Protein AF-A0A950T8L7-F1 (afdb_monomer_lite)

Foldseek 3Di:
DDWFDAPAFTKDWDWDADPVRPDIDIDIDGPDCQALVVVCCVQVVHDDAQEEEDEDQDVLVVVVVCVVVPFAWFDADDPVQLVCVCVQAPPLPDDSVSCNVRRKDKHAHHDDPNDDGWMKIKTKTCDDDGSHTYMYIYTDNDSDDRSVVVNSVRNSVVVVCVVVVSDPD

Structure (mmCIF, N/CA/C/O backbone):
data_AF-A0A950T8L7-F1
#
_entry.id   AF-A0A950T8L7-F1
#
loop_
_atom_site.group_PDB
_atom_site.id
_atom_site.type_symbol
_atom_site.label_atom_id
_atom_site.label_alt_id
_atom_site.label_comp_id
_atom_site.label_asym_id
_atom_site.label_entity_id
_atom_site.label_seq_id
_atom_site.pdbx_PDB_ins_code
_atom_site.Cartn_x
_atom_site.Cartn_y
_atom_site.Cartn_z
_atom_site.occupancy
_atom_site.B_iso_or_equiv
_atom_site.auth_seq_id
_atom_site.auth_comp_id
_atom_site.auth_asym_id
_atom_site.auth_atom_id
_atom_site.pdbx_PDB_model_num
ATOM 1 N N . PHE A 1 1 ? 15.028 0.670 10.327 1.00 54.56 1 PHE A N 1
ATOM 2 C CA . PHE A 1 1 ? 14.164 1.492 11.189 1.00 54.56 1 PHE A CA 1
ATOM 3 C C . PHE A 1 1 ? 13.627 2.594 10.322 1.00 54.56 1 PHE A C 1
ATOM 5 O O . PHE A 1 1 ? 14.421 3.194 9.608 1.00 54.56 1 PHE A O 1
ATOM 12 N N . PHE A 1 2 ? 12.324 2.813 10.369 1.00 61.72 2 PHE A N 1
ATOM 13 C CA . PHE A 1 2 ? 11.652 3.858 9.618 1.00 61.72 2 PHE A CA 1
ATOM 14 C C . PHE A 1 2 ? 10.834 4.669 10.615 1.00 61.72 2 PHE A C 1
ATOM 16 O O . PHE A 1 2 ? 10.053 4.102 11.375 1.00 61.72 2 PHE A O 1
ATOM 23 N N . ASN A 1 3 ? 11.049 5.979 10.633 1.00 60.09 3 ASN A N 1
ATOM 24 C CA . ASN A 1 3 ? 10.168 6.907 11.327 1.00 60.09 3 ASN A CA 1
ATOM 25 C C . ASN A 1 3 ? 9.269 7.510 10.264 1.00 60.09 3 ASN A C 1
ATOM 27 O O . ASN A 1 3 ? 9.770 8.072 9.289 1.00 60.09 3 ASN A O 1
ATOM 31 N N . ILE A 1 4 ? 7.966 7.326 10.422 1.00 64.75 4 ILE A N 1
ATOM 32 C CA . ILE A 1 4 ? 6.994 7.738 9.421 1.00 64.75 4 ILE A CA 1
ATOM 33 C C . ILE A 1 4 ? 6.089 8.760 10.081 1.00 64.75 4 ILE A C 1
ATOM 35 O O . ILE A 1 4 ? 5.339 8.447 11.001 1.00 64.75 4 ILE A O 1
ATOM 39 N N . GLU A 1 5 ? 6.203 9.992 9.605 1.00 62.09 5 GLU A N 1
ATOM 40 C CA . GLU A 1 5 ? 5.391 11.123 10.034 1.00 62.09 5 GLU A CA 1
ATOM 41 C C . GLU A 1 5 ? 4.397 11.451 8.916 1.00 62.09 5 GLU A C 1
ATOM 43 O O . GLU A 1 5 ? 4.789 11.711 7.768 1.00 62.09 5 GLU A O 1
ATOM 48 N N . GLY A 1 6 ? 3.107 11.388 9.247 1.00 61.44 6 GLY A N 1
ATOM 49 C CA . GLY A 1 6 ? 2.031 11.949 8.440 1.00 61.44 6 GLY A CA 1
ATOM 50 C C . GLY A 1 6 ? 1.885 13.447 8.671 1.00 61.44 6 GLY A C 1
ATOM 51 O O . GLY A 1 6 ? 2.816 14.115 9.124 1.00 61.44 6 GLY A O 1
ATOM 52 N N . LYS A 1 7 ? 0.718 14.007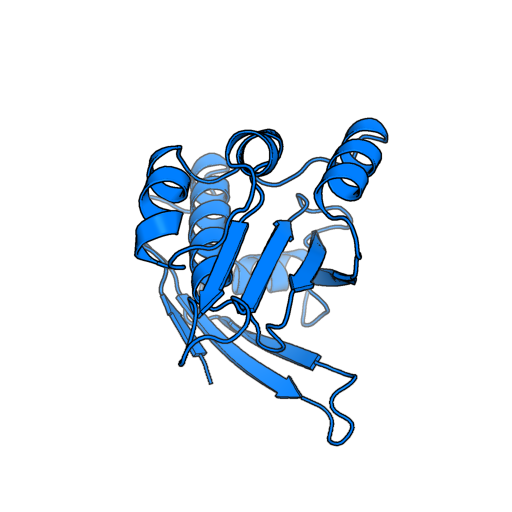 8.338 1.00 63.09 7 LYS A N 1
ATOM 53 C CA . LYS A 1 7 ? 0.488 15.446 8.533 1.00 63.09 7 LYS A CA 1
ATOM 54 C C . LYS A 1 7 ? 0.095 15.771 9.970 1.00 63.09 7 LYS A C 1
ATOM 56 O O . LYS A 1 7 ? 0.393 16.873 10.422 1.00 63.09 7 LYS A O 1
ATOM 61 N N . LEU A 1 8 ? -0.580 14.849 10.657 1.00 61.09 8 LEU A N 1
ATOM 62 C CA . LEU A 1 8 ? -1.137 15.067 11.995 1.00 61.09 8 LEU A CA 1
ATOM 63 C C . LEU A 1 8 ? -0.685 14.012 13.012 1.00 61.09 8 LEU A C 1
ATOM 65 O O . LEU A 1 8 ? -0.661 14.304 14.206 1.00 61.09 8 LEU A O 1
ATOM 69 N N . THR A 1 9 ? -0.334 12.811 12.551 1.00 77.88 9 THR A N 1
ATOM 70 C CA . THR A 1 9 ? 0.067 11.675 13.395 1.00 77.88 9 THR A CA 1
ATOM 71 C C . THR A 1 9 ? 1.328 10.987 12.869 1.00 77.88 9 THR A C 1
ATOM 73 O O . THR A 1 9 ? 1.764 11.234 11.740 1.00 77.88 9 THR A O 1
ATOM 76 N N . GLY A 1 10 ? 1.931 10.111 13.675 1.00 79.31 10 GLY A N 1
ATOM 77 C CA . GLY A 1 10 ? 3.115 9.346 13.278 1.00 79.31 10 GLY A CA 1
ATOM 78 C C . GLY A 1 10 ? 3.138 7.906 13.788 1.00 79.31 10 GLY A C 1
ATOM 79 O O . GLY A 1 10 ? 2.368 7.508 14.664 1.00 79.31 10 GLY A O 1
ATOM 80 N N . LEU A 1 11 ? 4.054 7.112 13.233 1.00 81.56 11 LEU A N 1
ATOM 81 C CA . LEU A 1 11 ? 4.393 5.786 13.745 1.00 81.56 11 LEU A CA 1
ATOM 82 C C . LEU A 1 11 ? 5.891 5.502 13.630 1.00 81.56 11 LEU A C 1
ATOM 84 O O . LEU A 1 11 ? 6.582 6.009 12.737 1.00 81.56 11 LEU A O 1
ATOM 88 N N . HIS A 1 12 ? 6.381 4.632 14.507 1.00 83.19 12 HIS A N 1
ATOM 89 C CA . HIS A 1 12 ? 7.698 4.027 14.355 1.00 83.19 12 HIS A CA 1
ATOM 90 C C . HIS A 1 12 ? 7.539 2.628 13.772 1.00 83.19 12 HIS A C 1
ATOM 92 O O . HIS A 1 12 ? 6.700 1.845 14.214 1.00 83.19 12 HIS A O 1
ATOM 98 N N . SER A 1 13 ? 8.353 2.305 12.768 1.00 84.88 13 SER A N 1
ATOM 99 C CA . SER A 1 13 ? 8.331 1.005 12.108 1.00 84.88 13 SER A CA 1
ATOM 100 C C . SER A 1 13 ? 9.704 0.343 12.104 1.00 84.88 13 SER A C 1
ATOM 102 O O . SER A 1 13 ? 10.741 0.935 11.771 1.00 84.88 13 SER A O 1
ATOM 104 N N . ARG A 1 14 ? 9.723 -0.947 12.433 1.00 86.44 14 ARG A N 1
ATOM 105 C CA . ARG A 1 14 ? 10.890 -1.813 12.303 1.00 86.44 14 ARG A CA 1
ATOM 106 C C . ARG A 1 14 ? 10.562 -2.964 11.365 1.00 86.44 14 ARG A C 1
ATOM 108 O O . ARG A 1 14 ? 9.879 -3.908 11.745 1.00 86.44 14 ARG A O 1
ATOM 115 N N . ALA A 1 15 ? 11.113 -2.919 10.157 1.00 85.56 15 ALA A N 1
ATOM 116 C CA . ALA A 1 15 ? 11.035 -4.040 9.234 1.00 85.56 15 ALA A CA 1
ATOM 117 C C . ALA A 1 15 ? 12.060 -5.121 9.589 1.00 85.56 15 ALA A C 1
ATOM 119 O O . ALA A 1 15 ? 13.271 -4.898 9.530 1.00 85.56 15 ALA A O 1
ATOM 120 N N . LEU A 1 16 ? 11.561 -6.296 9.960 1.00 89.06 16 LEU A N 1
ATOM 121 C CA . LEU A 1 16 ? 12.364 -7.485 10.204 1.00 89.06 16 LEU A CA 1
ATOM 122 C C . LEU A 1 16 ? 12.366 -8.361 8.956 1.00 89.06 16 LEU A C 1
ATOM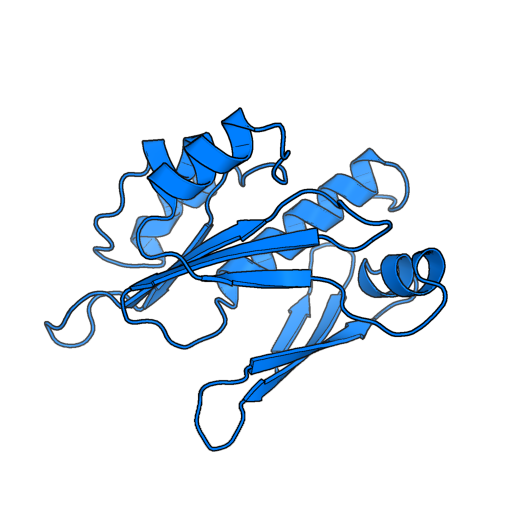 124 O O . LEU A 1 16 ? 11.311 -8.644 8.396 1.00 89.06 16 LEU A O 1
ATOM 128 N N . THR A 1 17 ? 13.540 -8.842 8.559 1.00 88.50 17 THR A N 1
ATOM 129 C CA . THR A 1 17 ? 13.686 -9.803 7.462 1.00 88.50 17 THR A CA 1
ATOM 130 C C . THR A 1 17 ? 14.365 -11.053 7.996 1.00 88.50 17 THR A C 1
ATOM 132 O O . THR 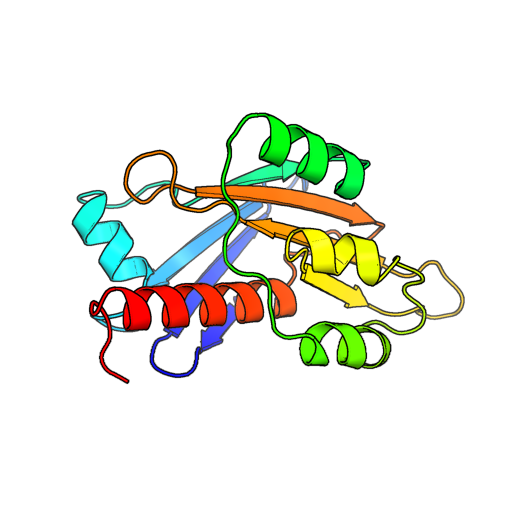A 1 17 ? 15.404 -10.976 8.649 1.00 88.50 17 THR A O 1
ATOM 135 N N . SER A 1 18 ? 13.769 -12.216 7.740 1.00 91.81 18 SER A N 1
ATOM 136 C CA . SER A 1 18 ? 14.376 -13.504 8.094 1.00 91.81 18 SER A CA 1
ATOM 137 C C . SER A 1 18 ? 15.733 -13.699 7.404 1.00 91.81 18 SER A C 1
ATOM 139 O O . SER A 1 18 ? 15.916 -13.202 6.291 1.00 91.81 18 SER A O 1
ATOM 141 N N . PRO A 1 19 ? 16.652 -14.502 7.973 1.00 90.75 19 PRO A N 1
ATOM 142 C CA . PRO A 1 19 ? 17.957 -14.767 7.359 1.00 90.75 19 PRO A CA 1
ATOM 143 C C . PRO A 1 19 ? 17.885 -15.340 5.937 1.00 90.75 19 PRO A C 1
ATOM 145 O O . PRO A 1 19 ? 18.790 -15.131 5.140 1.00 90.75 19 PRO A O 1
ATOM 148 N N . CYS A 1 20 ? 16.805 -16.053 5.601 1.00 89.62 20 CYS A N 1
ATOM 149 C CA . CYS A 1 20 ? 16.594 -16.608 4.265 1.00 89.62 20 CYS A CA 1
ATOM 150 C C . CYS A 1 20 ? 15.917 -15.633 3.283 1.00 89.62 20 CYS A C 1
ATOM 152 O O . CYS A 1 20 ? 15.627 -16.026 2.156 1.00 89.62 20 CYS A O 1
ATOM 154 N N . GLY A 1 21 ? 15.611 -14.400 3.704 1.00 82.69 21 GLY A N 1
ATOM 155 C CA . GLY A 1 21 ? 15.016 -13.354 2.864 1.00 82.69 21 GLY A CA 1
ATOM 156 C C . GLY A 1 21 ? 13.545 -13.568 2.483 1.00 82.69 21 GLY A C 1
ATOM 157 O O . GLY A 1 21 ? 12.980 -12.764 1.745 1.00 82.69 21 GLY A O 1
ATOM 158 N N . LYS A 1 22 ? 12.903 -14.640 2.967 1.00 84.81 22 LYS A N 1
ATOM 159 C CA . LYS A 1 22 ? 11.532 -15.009 2.569 1.00 84.81 22 LYS A CA 1
ATOM 160 C C . LYS A 1 22 ? 10.463 -14.364 3.439 1.00 84.81 22 LYS A C 1
ATOM 162 O O . LYS A 1 22 ? 9.455 -13.897 2.925 1.00 84.81 22 LYS A O 1
ATOM 167 N N . ILE A 1 23 ? 10.688 -14.335 4.748 1.00 88.12 23 ILE A N 1
ATOM 168 C CA . ILE A 1 23 ? 9.753 -13.750 5.709 1.00 88.12 23 ILE A CA 1
ATOM 169 C C . ILE A 1 23 ? 10.168 -12.305 5.967 1.00 88.12 23 ILE A C 1
ATOM 171 O O . ILE A 1 23 ? 11.333 -12.045 6.286 1.00 88.12 23 ILE A O 1
ATOM 175 N N . ARG A 1 24 ? 9.205 -11.391 5.833 1.00 89.69 24 ARG A N 1
ATOM 176 C CA . ARG A 1 24 ? 9.330 -9.966 6.136 1.00 89.69 24 ARG A CA 1
ATOM 177 C C . ARG A 1 24 ? 8.189 -9.574 7.074 1.00 89.69 24 ARG A C 1
ATOM 179 O O . ARG A 1 24 ? 7.036 -9.831 6.745 1.00 89.69 24 ARG A O 1
ATOM 186 N N . ILE A 1 25 ? 8.508 -8.999 8.231 1.00 92.56 25 ILE A N 1
ATOM 187 C CA . ILE A 1 25 ? 7.528 -8.597 9.249 1.00 92.56 25 ILE A CA 1
ATOM 188 C C . ILE A 1 25 ? 7.843 -7.162 9.683 1.00 92.56 25 ILE A C 1
ATOM 190 O O . ILE A 1 25 ? 8.757 -6.952 10.486 1.00 92.56 25 ILE A O 1
ATOM 194 N N . PRO A 1 26 ? 7.131 -6.164 9.139 1.00 90.88 26 PRO A N 1
ATOM 195 C CA . PRO A 1 26 ? 7.095 -4.824 9.707 1.00 90.88 26 PRO A CA 1
ATOM 196 C C . PRO A 1 26 ? 6.383 -4.842 11.062 1.00 90.88 26 PRO A C 1
ATOM 198 O O . PRO A 1 26 ? 5.251 -5.309 11.163 1.00 90.88 26 PRO A O 1
ATOM 201 N N . ILE A 1 27 ? 7.053 -4.344 12.099 1.00 91.75 27 ILE A N 1
ATOM 202 C CA . ILE A 1 27 ? 6.460 -4.095 13.416 1.00 91.75 27 ILE A CA 1
ATOM 203 C C . ILE A 1 27 ? 6.268 -2.591 13.548 1.00 91.75 27 ILE A C 1
ATOM 205 O O . ILE A 1 27 ? 7.247 -1.851 13.451 1.00 91.75 27 ILE A O 1
ATOM 209 N N . ASN A 1 28 ? 5.026 -2.167 13.765 1.00 90.12 28 ASN A N 1
ATOM 210 C CA . ASN A 1 28 ? 4.657 -0.764 13.907 1.00 90.12 28 ASN A CA 1
ATOM 211 C C . ASN A 1 28 ? 4.233 -0.484 15.349 1.00 90.12 28 ASN A C 1
ATOM 213 O O . ASN A 1 28 ? 3.461 -1.249 15.923 1.00 90.12 28 ASN A O 1
ATOM 217 N N . GLU A 1 29 ? 4.700 0.628 15.898 1.00 89.81 29 GLU A N 1
ATOM 218 C CA . GLU A 1 29 ? 4.270 1.162 17.188 1.00 89.81 29 GLU A CA 1
ATOM 219 C C . GLU A 1 29 ? 3.765 2.594 17.009 1.00 89.81 29 GLU A C 1
ATOM 221 O O . GLU A 1 29 ? 4.229 3.337 16.135 1.00 89.81 29 GLU A O 1
ATOM 226 N N . SER A 1 30 ? 2.778 2.965 17.821 1.00 85.38 30 SER A N 1
ATOM 227 C CA . SER A 1 30 ? 2.208 4.306 17.786 1.00 85.38 30 SER A CA 1
ATOM 228 C C . SER A 1 30 ? 3.216 5.333 18.297 1.00 85.38 30 SER A C 1
ATOM 230 O O . SER A 1 30 ? 3.841 5.104 19.332 1.00 85.38 30 SER A O 1
ATOM 232 N N . ALA A 1 31 ? 3.350 6.472 17.613 1.00 82.31 31 ALA A N 1
ATOM 233 C CA . ALA A 1 31 ? 4.111 7.607 18.142 1.00 82.31 31 ALA A CA 1
ATOM 234 C C . ALA A 1 31 ? 3.249 8.532 19.030 1.00 82.31 31 ALA A C 1
ATOM 236 O O . ALA A 1 31 ? 3.788 9.341 19.783 1.00 82.31 31 ALA A O 1
ATOM 237 N N . ASP A 1 32 ? 1.918 8.422 18.941 1.00 77.19 32 ASP A N 1
ATOM 238 C CA . ASP A 1 32 ? 0.954 9.288 19.627 1.00 77.19 32 ASP A CA 1
ATOM 239 C C . ASP A 1 32 ? -0.375 8.561 19.947 1.00 77.19 32 ASP A C 1
ATOM 241 O O . ASP A 1 32 ? -0.665 7.496 19.408 1.00 77.19 32 ASP A O 1
ATOM 245 N N . ASP A 1 33 ? -1.221 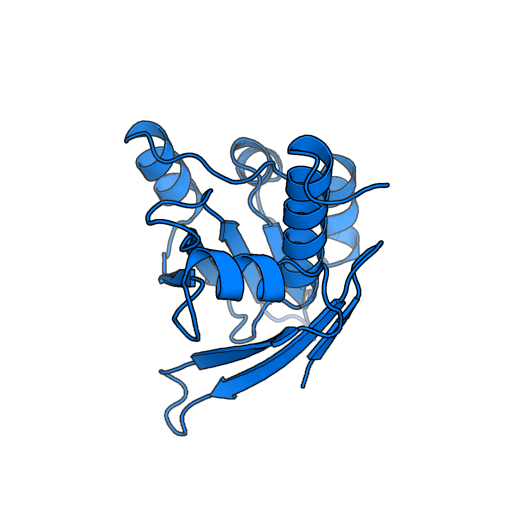9.124 20.814 1.00 76.50 33 ASP A N 1
ATOM 246 C CA . ASP A 1 33 ? -2.475 8.474 21.259 1.00 76.50 33 ASP A CA 1
ATOM 247 C C . ASP A 1 33 ? -3.628 8.542 20.230 1.00 76.50 33 ASP A C 1
ATOM 249 O O . ASP A 1 33 ? -4.759 8.116 20.510 1.00 76.50 33 ASP A O 1
ATOM 253 N N . LYS A 1 34 ? -3.385 9.143 19.060 1.00 76.94 34 LYS A N 1
ATOM 254 C CA . LYS A 1 34 ? -4.387 9.392 18.012 1.00 76.94 34 LYS A CA 1
ATOM 255 C C . LYS A 1 34 ? -4.061 8.696 16.693 1.00 76.94 34 LYS A C 1
ATOM 257 O O . LYS A 1 34 ? -4.881 8.746 15.777 1.00 76.94 34 LYS A O 1
ATOM 262 N N . SER A 1 35 ? -2.903 8.052 16.591 1.00 80.44 35 SER A N 1
ATOM 263 C CA . SER A 1 35 ? -2.462 7.417 15.363 1.00 80.44 35 SER A CA 1
ATOM 264 C C . SER A 1 35 ? -3.376 6.250 14.993 1.00 80.44 35 SER A C 1
ATOM 266 O O . SER A 1 35 ? -4.039 5.628 15.829 1.00 80.44 35 SER A O 1
ATOM 268 N N . GLN A 1 36 ? -3.357 5.893 13.715 1.00 80.44 36 GLN A N 1
ATOM 269 C CA . GLN A 1 36 ? -4.006 4.683 13.212 1.00 80.44 36 GLN A CA 1
ATOM 270 C C . GLN A 1 36 ? -3.582 3.391 13.939 1.00 80.44 36 GLN A C 1
ATOM 272 O O . GLN A 1 36 ? -4.360 2.439 13.982 1.00 80.44 36 GLN A O 1
ATOM 277 N N . ILE A 1 37 ? -2.372 3.334 14.515 1.00 87.56 37 ILE A N 1
ATOM 278 C CA . ILE A 1 37 ? -1.919 2.163 15.279 1.00 87.56 37 ILE A CA 1
ATOM 279 C C . ILE A 1 37 ? -2.680 2.085 16.600 1.00 87.56 37 ILE A C 1
ATOM 281 O O . ILE A 1 37 ? -3.132 1.011 16.983 1.00 87.56 37 ILE A O 1
ATOM 285 N N . GLU A 1 38 ? -2.901 3.220 17.258 1.00 90.19 38 GLU A N 1
ATOM 286 C CA . GLU A 1 38 ? -3.688 3.271 18.488 1.00 90.19 38 GLU A CA 1
ATOM 287 C C . GLU A 1 38 ? -5.174 2.964 18.230 1.00 90.19 38 GLU A C 1
ATOM 289 O O . GLU A 1 38 ? -5.809 2.251 19.010 1.00 90.19 38 GLU A O 1
ATOM 294 N N . GLU A 1 39 ? -5.734 3.429 17.106 1.00 88.25 39 GLU A N 1
ATOM 295 C CA . GLU A 1 39 ? -7.083 3.029 16.672 1.00 88.25 39 GLU A CA 1
ATOM 296 C C . GLU A 1 39 ? -7.169 1.510 16.460 1.00 88.25 39 GLU A C 1
ATOM 298 O O . GLU A 1 39 ? -8.083 0.867 16.987 1.00 88.25 39 GLU A O 1
ATOM 303 N N . TYR A 1 40 ? -6.181 0.923 15.773 1.00 92.50 40 TYR A N 1
ATOM 304 C CA . TYR A 1 40 ? -6.088 -0.524 15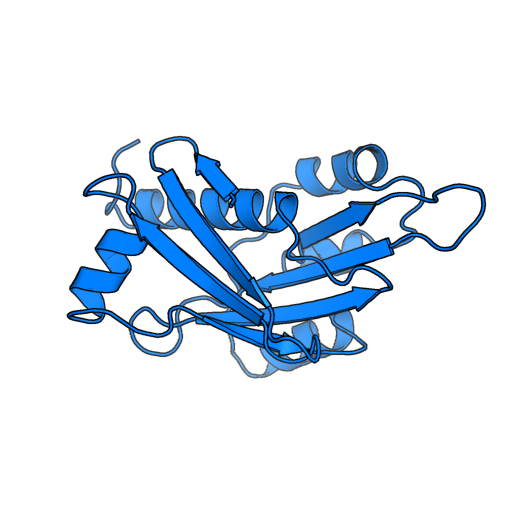.588 1.00 92.50 40 TYR A CA 1
ATOM 305 C C . TYR A 1 40 ? -6.060 -1.263 16.932 1.00 92.50 40 TYR A C 1
ATOM 307 O O . TYR A 1 40 ? -6.848 -2.185 17.129 1.00 92.50 40 TYR A O 1
ATOM 315 N N . LEU A 1 41 ? -5.196 -0.862 17.874 1.00 93.25 41 LEU A N 1
ATOM 316 C CA . LEU A 1 41 ? -5.060 -1.528 19.175 1.00 93.25 41 LEU A CA 1
ATOM 317 C C . LEU A 1 41 ? -6.367 -1.485 19.978 1.00 93.25 41 LEU A C 1
ATOM 319 O O . LEU A 1 41 ? -6.743 -2.485 20.597 1.00 93.25 41 LEU A O 1
ATOM 323 N N . LYS A 1 42 ? -7.089 -0.358 19.937 1.00 91.88 42 LYS A N 1
ATOM 324 C CA . LYS A 1 42 ? -8.398 -0.199 20.591 1.00 91.88 42 LYS A CA 1
ATOM 325 C C . LYS A 1 42 ? -9.465 -1.094 19.965 1.00 91.88 42 LYS A C 1
ATOM 327 O O . LYS A 1 42 ? -10.185 -1.779 20.693 1.00 91.88 42 LYS A O 1
ATOM 332 N N . GLU A 1 43 ? -9.571 -1.105 18.638 1.00 92.50 43 GLU A N 1
ATOM 333 C CA . GLU A 1 43 ? -10.586 -1.890 17.928 1.00 92.50 43 GLU A CA 1
ATOM 334 C C . GLU A 1 43 ? -10.296 -3.398 18.002 1.00 92.50 43 GLU A C 1
ATOM 336 O O . GLU A 1 43 ? -11.197 -4.196 18.272 1.00 92.50 43 GLU A O 1
ATOM 341 N N . TYR A 1 44 ? -9.028 -3.784 17.841 1.00 95.44 44 TYR A N 1
ATOM 342 C CA . TYR A 1 44 ? -8.564 -5.171 17.907 1.00 95.44 44 TYR A CA 1
ATOM 343 C C . TYR A 1 44 ? -8.453 -5.709 19.343 1.00 95.44 44 TYR A C 1
ATOM 345 O O . TYR A 1 44 ? -8.444 -6.922 19.549 1.00 95.44 44 TYR A O 1
ATOM 353 N N . ARG A 1 45 ? -8.437 -4.817 20.345 1.00 94.81 45 ARG A N 1
ATOM 354 C CA . ARG A 1 45 ? -8.288 -5.109 21.785 1.00 94.81 45 ARG A CA 1
ATOM 355 C C . ARG A 1 45 ? -6.931 -5.712 22.154 1.00 94.81 45 ARG A C 1
ATOM 357 O O . ARG A 1 45 ? -6.854 -6.625 22.978 1.00 94.81 45 ARG A O 1
ATOM 364 N N . GLY A 1 46 ? -5.868 -5.181 21.560 1.00 94.19 46 GLY A N 1
ATOM 365 C CA . GLY A 1 46 ? -4.489 -5.589 21.813 1.00 94.19 46 GLY A CA 1
ATOM 366 C C . GLY A 1 46 ? -3.662 -5.699 20.537 1.00 94.19 46 GLY A C 1
ATOM 367 O O . GLY A 1 46 ? -4.059 -5.233 19.470 1.00 94.19 46 GLY A O 1
ATOM 368 N N . GLU A 1 47 ? -2.494 -6.323 20.659 1.00 96.06 47 GLU A N 1
ATOM 369 C CA . GLU A 1 47 ? -1.561 -6.530 19.551 1.00 96.06 47 GLU A CA 1
ATOM 370 C C . GLU A 1 47 ? -2.091 -7.555 18.535 1.00 96.06 47 GLU A C 1
ATOM 372 O O . GLU A 1 47 ? -2.791 -8.510 18.882 1.00 96.06 47 GLU A O 1
ATOM 377 N N . GLY A 1 48 ? -1.720 -7.394 17.264 1.00 95.44 48 GLY A N 1
ATOM 378 C CA . GLY A 1 48 ? -2.070 -8.350 16.220 1.00 95.44 48 GLY A CA 1
ATOM 379 C C . GLY A 1 48 ? -1.550 -7.971 14.838 1.00 95.44 48 GLY A C 1
ATOM 380 O O . GLY A 1 48 ? -0.774 -7.030 14.678 1.00 95.44 48 GLY A O 1
ATOM 381 N N . ILE A 1 49 ? -1.982 -8.733 13.834 1.00 95.50 49 ILE A N 1
ATOM 382 C CA . ILE A 1 49 ? -1.619 -8.508 12.433 1.00 95.50 49 ILE A CA 1
ATOM 383 C C . ILE A 1 49 ? -2.560 -7.459 11.843 1.00 95.50 49 ILE A C 1
ATOM 385 O O . ILE A 1 49 ? -3.729 -7.746 11.606 1.00 95.50 49 ILE A O 1
ATOM 389 N N . GLN A 1 50 ? -2.031 -6.271 11.552 1.00 94.31 50 GLN A N 1
ATOM 390 C CA . GLN A 1 50 ? -2.804 -5.191 10.936 1.00 94.31 50 GLN A CA 1
ATOM 391 C C . GLN A 1 50 ? -3.142 -5.473 9.468 1.00 94.31 50 GLN A C 1
ATOM 393 O O . GLN A 1 50 ? -4.272 -5.256 9.033 1.00 94.31 50 GLN A O 1
ATOM 398 N N . HIS A 1 51 ? -2.171 -5.959 8.695 1.00 95.06 51 HIS A N 1
ATOM 399 C CA . HIS A 1 51 ? -2.409 -6.321 7.307 1.00 95.06 51 HIS A CA 1
ATOM 400 C C . HIS A 1 51 ? -1.550 -7.486 6.840 1.00 95.06 51 HIS A C 1
ATOM 402 O O . HIS A 1 51 ? -0.510 -7.803 7.418 1.00 95.06 51 HIS A O 1
ATOM 408 N N . ILE A 1 52 ? -2.010 -8.118 5.762 1.00 95.88 52 ILE A N 1
ATOM 409 C CA . ILE A 1 52 ? -1.310 -9.199 5.072 1.00 95.88 52 ILE A CA 1
ATOM 410 C C . ILE A 1 52 ? -1.098 -8.776 3.620 1.00 95.88 52 ILE A C 1
ATOM 412 O O . ILE A 1 52 ? -2.063 -8.474 2.916 1.00 95.88 52 ILE A O 1
ATOM 416 N N . ALA A 1 53 ? 0.161 -8.786 3.179 1.00 95.69 53 ALA A N 1
ATOM 417 C CA . ALA A 1 53 ? 0.531 -8.523 1.795 1.00 95.69 53 ALA A CA 1
ATOM 418 C C . ALA A 1 53 ? 0.512 -9.809 0.958 1.00 95.69 53 ALA A C 1
ATOM 420 O O . ALA A 1 53 ? 1.166 -10.799 1.293 1.00 95.69 53 ALA A O 1
ATOM 421 N N . VAL A 1 54 ? -0.228 -9.783 -0.149 1.00 97.12 54 VAL A N 1
ATOM 422 C CA . VAL A 1 54 ? -0.388 -10.891 -1.092 1.00 97.12 54 VAL A CA 1
ATOM 423 C C . VAL A 1 54 ? 0.344 -10.551 -2.387 1.00 97.12 54 VAL A C 1
ATOM 425 O O . VAL A 1 54 ? 0.012 -9.582 -3.071 1.00 97.12 54 VAL A O 1
ATOM 428 N N . GLY A 1 55 ? 1.361 -11.349 -2.712 1.00 96.06 55 GLY A N 1
ATOM 429 C CA . GLY A 1 55 ? 2.165 -11.171 -3.920 1.00 96.06 55 GLY A CA 1
ATOM 430 C C . GLY A 1 55 ? 1.406 -11.536 -5.198 1.00 96.06 55 GLY A C 1
ATOM 431 O O . GLY A 1 55 ? 0.641 -12.500 -5.212 1.00 96.06 55 GLY A O 1
ATOM 432 N N . THR A 1 56 ? 1.648 -10.791 -6.275 1.00 97.81 56 THR A N 1
ATOM 433 C CA . THR A 1 56 ? 1.136 -11.082 -7.621 1.00 97.81 56 THR A CA 1
ATOM 434 C C . THR A 1 56 ? 2.143 -10.698 -8.705 1.00 97.81 56 THR A C 1
ATOM 436 O O . THR A 1 56 ? 2.926 -9.762 -8.535 1.00 97.81 56 THR A O 1
ATOM 439 N N . ASP A 1 57 ? 2.090 -11.408 -9.832 1.00 96.62 57 ASP A N 1
ATOM 440 C CA . ASP A 1 57 ? 2.892 -11.133 -11.030 1.00 96.62 57 ASP A CA 1
ATOM 441 C C . ASP A 1 57 ? 2.178 -10.193 -12.023 1.00 96.62 57 ASP A C 1
ATOM 443 O O . ASP A 1 57 ? 2.794 -9.701 -12.970 1.00 96.62 57 ASP A O 1
ATOM 447 N N . ASP A 1 58 ? 0.889 -9.906 -11.806 1.00 97.44 58 ASP A N 1
ATOM 448 C CA . ASP A 1 58 ? 0.102 -8.946 -12.589 1.00 97.44 58 ASP A CA 1
ATOM 449 C C . ASP A 1 58 ? -0.914 -8.243 -11.682 1.00 97.44 58 ASP A C 1
ATOM 451 O O . ASP A 1 58 ? -2.060 -8.679 -11.504 1.00 97.44 58 ASP A O 1
ATOM 455 N N . ILE A 1 59 ? -0.476 -7.141 -11.076 1.00 98.12 59 ILE A N 1
ATOM 456 C CA . ILE A 1 59 ? -1.289 -6.361 -10.143 1.00 98.12 59 ILE A CA 1
ATOM 457 C C . ILE A 1 59 ? -2.497 -5.710 -10.815 1.00 98.12 59 ILE A C 1
ATOM 459 O O . ILE A 1 59 ? -3.520 -5.530 -10.160 1.00 98.12 59 ILE A O 1
ATOM 463 N N . TYR A 1 60 ? -2.428 -5.407 -12.113 1.00 97.56 60 TYR A N 1
ATOM 464 C CA . TYR A 1 60 ? -3.510 -4.740 -12.833 1.00 97.56 60 TYR A CA 1
ATOM 465 C C . TYR A 1 60 ? -4.698 -5.674 -13.009 1.00 97.56 60 TYR A C 1
ATOM 467 O O . TYR A 1 60 ? -5.809 -5.368 -12.569 1.00 97.56 60 TYR A O 1
ATOM 475 N N . THR A 1 61 ? -4.439 -6.853 -13.574 1.00 98.19 61 THR A N 1
ATOM 476 C CA . THR A 1 61 ? -5.459 -7.891 -13.731 1.00 98.19 61 THR A CA 1
ATOM 477 C C . THR A 1 61 ? -5.952 -8.377 -12.369 1.00 98.19 61 THR A C 1
ATOM 479 O O . THR A 1 61 ? -7.152 -8.592 -12.184 1.00 98.19 61 THR A O 1
ATOM 482 N N . SER A 1 62 ? -5.054 -8.508 -11.384 1.00 98.25 62 SER A N 1
ATOM 483 C CA . SER A 1 62 ? -5.432 -8.918 -10.025 1.00 98.25 62 SER A CA 1
ATOM 484 C C . SER A 1 62 ? -6.378 -7.910 -9.374 1.00 98.25 62 SER A C 1
ATOM 486 O O . SER A 1 62 ? -7.431 -8.307 -8.876 1.00 98.25 62 SER A O 1
ATOM 488 N N . ALA A 1 63 ? -6.046 -6.615 -9.410 1.00 97.88 63 ALA A N 1
ATOM 489 C CA . ALA A 1 63 ? -6.871 -5.561 -8.828 1.00 97.88 63 ALA A CA 1
ATOM 490 C C . ALA A 1 63 ? -8.251 -5.494 -9.495 1.00 97.88 63 ALA A C 1
ATOM 492 O O . ALA A 1 63 ? -9.262 -5.451 -8.793 1.00 97.88 63 ALA A O 1
ATOM 493 N N . ASP A 1 64 ? -8.309 -5.591 -10.828 1.00 98.00 64 ASP A N 1
ATOM 494 C CA . ASP A 1 64 ? -9.567 -5.676 -11.579 1.00 98.00 64 ASP A CA 1
ATOM 495 C C . ASP A 1 64 ? -10.431 -6.852 -11.113 1.00 98.00 64 ASP A C 1
ATOM 497 O O . ASP A 1 64 ? -11.617 -6.692 -10.811 1.00 98.00 64 ASP A O 1
ATOM 501 N N . ALA A 1 65 ? -9.833 -8.037 -11.009 1.00 98.25 65 ALA A N 1
ATOM 502 C CA . ALA A 1 65 ? -10.545 -9.252 -10.646 1.00 98.25 65 ALA A CA 1
ATOM 503 C C . ALA A 1 65 ? -10.979 -9.271 -9.168 1.00 98.25 65 ALA A C 1
ATOM 505 O O . ALA A 1 65 ? -11.993 -9.888 -8.829 1.00 98.25 65 ALA A O 1
ATOM 506 N N . ILE A 1 66 ? -10.221 -8.629 -8.279 1.00 97.50 66 ILE A N 1
ATOM 507 C CA . ILE A 1 66 ? -10.541 -8.490 -6.853 1.00 97.50 66 ILE A CA 1
ATOM 508 C C . ILE A 1 66 ? -11.674 -7.474 -6.658 1.00 97.50 66 ILE A C 1
ATOM 510 O O . ILE A 1 66 ? -12.656 -7.780 -5.977 1.00 97.50 66 ILE A O 1
ATOM 514 N N . ALA A 1 67 ? -11.596 -6.314 -7.318 1.00 97.06 67 ALA A N 1
ATOM 515 C CA . ALA A 1 67 ? -12.654 -5.304 -7.296 1.00 97.06 67 ALA A CA 1
ATOM 516 C C . ALA A 1 67 ? -13.973 -5.848 -7.860 1.00 97.06 67 ALA A C 1
ATOM 518 O O . ALA A 1 67 ? -15.030 -5.665 -7.256 1.00 97.06 67 ALA A O 1
ATOM 519 N N . ALA A 1 68 ? -13.922 -6.587 -8.975 1.00 98.00 68 ALA A N 1
ATOM 520 C CA . ALA A 1 68 ? -15.102 -7.209 -9.581 1.00 98.00 68 ALA A CA 1
ATOM 521 C C . ALA A 1 68 ? -15.793 -8.230 -8.657 1.00 98.00 68 ALA A C 1
ATOM 523 O O . ALA A 1 68 ? -16.991 -8.471 -8.789 1.00 98.00 68 ALA A O 1
ATOM 524 N N . ARG A 1 69 ? -15.059 -8.812 -7.698 1.00 97.75 69 ARG A N 1
ATOM 525 C CA . ARG A 1 69 ? -15.597 -9.718 -6.669 1.00 97.75 69 ARG A CA 1
ATOM 526 C C . ARG A 1 69 ? -16.105 -8.991 -5.418 1.00 97.75 69 ARG A C 1
ATOM 528 O O . ARG A 1 69 ? -16.527 -9.646 -4.470 1.00 97.75 69 ARG A O 1
ATOM 535 N N . GLY A 1 70 ? -16.100 -7.659 -5.418 1.00 96.69 70 GLY A N 1
ATOM 536 C CA . GLY A 1 70 ? -16.736 -6.827 -4.396 1.00 96.69 70 GLY A CA 1
ATOM 537 C C . GLY A 1 70 ? -15.807 -6.295 -3.304 1.00 96.69 70 GLY A C 1
ATOM 538 O O . GLY A 1 70 ? -16.277 -5.562 -2.431 1.00 96.69 70 GLY A O 1
ATOM 539 N N . LEU A 1 71 ? -14.506 -6.607 -3.340 1.00 97.00 71 LEU A N 1
ATOM 540 C CA . LEU A 1 71 ? -13.550 -5.995 -2.417 1.00 97.00 71 LEU A CA 1
ATOM 541 C C . LEU A 1 71 ? -13.371 -4.511 -2.761 1.00 97.00 71 LEU A C 1
ATOM 543 O O . LEU A 1 71 ? -13.243 -4.135 -3.924 1.00 97.00 71 LEU A O 1
ATOM 547 N N . LYS A 1 72 ? -13.361 -3.660 -1.733 1.00 96.19 72 LYS A N 1
ATOM 548 C CA . LYS A 1 72 ? -13.181 -2.213 -1.880 1.00 96.19 72 LYS A CA 1
ATOM 549 C C . LYS A 1 72 ? -11.750 -1.835 -1.526 1.00 96.19 72 LYS A C 1
ATOM 551 O O . LYS A 1 72 ? -11.277 -2.198 -0.451 1.00 96.19 72 LYS A O 1
ATOM 556 N N . PHE A 1 73 ? -11.104 -1.067 -2.392 1.00 95.38 73 PHE A N 1
ATOM 557 C CA . PHE A 1 73 ? -9.798 -0.475 -2.118 1.00 95.38 73 PHE A CA 1
ATOM 558 C C . PHE A 1 73 ? -9.917 0.843 -1.345 1.00 95.38 73 PHE A C 1
ATOM 560 O O . PHE A 1 73 ? -10.988 1.466 -1.290 1.00 95.38 73 PHE A O 1
ATOM 567 N N . MET A 1 74 ? -8.815 1.236 -0.710 1.00 91.38 74 MET A N 1
ATOM 568 C CA . MET A 1 74 ? -8.647 2.577 -0.157 1.00 91.38 74 MET A CA 1
ATOM 569 C C . MET A 1 74 ? -8.724 3.629 -1.275 1.00 91.38 74 MET A C 1
ATOM 571 O O . MET A 1 74 ? -8.481 3.303 -2.439 1.00 91.38 74 MET A O 1
ATOM 575 N N . PRO A 1 75 ? -9.086 4.885 -0.960 1.00 88.19 75 PRO A N 1
ATOM 576 C CA . PRO A 1 75 ? -9.020 5.963 -1.938 1.00 88.19 75 PRO A CA 1
ATOM 577 C C . PRO A 1 75 ? -7.607 6.083 -2.516 1.00 88.19 75 PRO A C 1
ATOM 579 O O . PRO A 1 75 ? -6.623 6.116 -1.772 1.00 88.19 75 PRO A O 1
ATOM 582 N N . GLY A 1 76 ? -7.523 6.136 -3.845 1.00 87.75 76 GLY A N 1
ATOM 583 C CA . GLY A 1 76 ? -6.265 6.375 -4.540 1.00 87.75 76 GLY A CA 1
ATOM 584 C C . GLY A 1 76 ? -5.731 7.790 -4.288 1.00 87.75 76 GLY A C 1
ATOM 585 O O . GLY A 1 76 ? -6.505 8.692 -3.957 1.00 87.75 76 GLY A O 1
ATOM 586 N N . PRO A 1 77 ? -4.418 8.009 -4.468 1.00 85.75 77 PRO A N 1
ATOM 587 C CA . PRO A 1 77 ? -3.816 9.329 -4.342 1.00 85.75 77 PRO A CA 1
ATOM 588 C C . PRO A 1 77 ? -4.292 10.269 -5.471 1.00 85.75 77 PRO A C 1
ATOM 590 O O . PRO A 1 77 ? -4.783 9.809 -6.506 1.00 85.75 77 PRO A O 1
ATOM 593 N N . PRO A 1 78 ? -4.120 11.597 -5.325 1.00 85.81 78 PRO A N 1
ATOM 594 C CA . PRO A 1 78 ? -4.535 12.562 -6.343 1.00 85.81 78 PRO A CA 1
ATOM 595 C C . PRO A 1 78 ? -3.753 12.402 -7.654 1.00 85.81 78 PRO A C 1
ATOM 597 O O . PRO A 1 78 ? -2.608 11.959 -7.652 1.00 85.81 78 PRO A O 1
ATOM 600 N N . ASP A 1 79 ? -4.298 12.887 -8.774 1.00 87.19 79 ASP A N 1
ATOM 601 C CA . ASP A 1 79 ? -3.654 12.823 -10.101 1.00 87.19 79 ASP A CA 1
ATOM 602 C C . ASP A 1 79 ? -2.202 13.323 -10.121 1.00 87.19 79 ASP A C 1
ATOM 604 O O . ASP A 1 79 ? -1.340 12.770 -10.809 1.00 87.19 79 ASP A O 1
ATOM 608 N N . LEU A 1 80 ? -1.912 14.355 -9.325 1.00 86.06 80 LEU A N 1
ATOM 609 C CA . LEU A 1 80 ? -0.575 14.924 -9.197 1.00 86.06 80 LEU A CA 1
ATOM 610 C C . LEU A 1 80 ? 0.456 13.913 -8.666 1.00 86.06 80 LEU A C 1
ATOM 612 O O . LEU A 1 80 ? 1.631 14.016 -9.015 1.00 86.06 80 LEU A O 1
ATOM 616 N N . TYR A 1 81 ? 0.045 12.933 -7.855 1.00 88.06 81 TYR A N 1
ATOM 617 C CA . TYR A 1 81 ? 0.919 11.852 -7.392 1.00 88.06 81 TYR A CA 1
ATOM 618 C C . TYR A 1 81 ? 1.487 11.056 -8.570 1.00 88.06 81 TYR A C 1
ATOM 620 O O . TYR A 1 81 ? 2.697 10.803 -8.600 1.00 88.06 81 TYR A O 1
ATOM 628 N N . TYR A 1 82 ? 0.629 10.722 -9.539 1.00 90.12 82 TYR A N 1
ATOM 629 C CA . TYR A 1 82 ? 0.980 9.974 -10.745 1.00 90.12 82 TYR A CA 1
ATOM 630 C C . TYR A 1 82 ? 1.800 10.813 -11.716 1.00 90.12 82 TYR A C 1
ATOM 632 O O . TYR A 1 82 ? 2.792 10.344 -12.249 1.00 90.12 82 TYR A O 1
ATOM 640 N N . LEU A 1 83 ? 1.467 12.092 -11.895 1.00 87.12 83 LEU A N 1
ATOM 641 C CA . LEU A 1 83 ? 2.303 12.982 -12.710 1.00 87.12 83 LEU A CA 1
ATOM 642 C C . LEU A 1 83 ? 3.722 13.104 -12.138 1.00 87.12 83 LEU A C 1
ATOM 644 O O . LEU A 1 83 ? 4.703 13.125 -12.878 1.00 87.12 83 LEU A O 1
ATOM 648 N N . LYS A 1 84 ? 3.841 13.139 -10.806 1.00 87.06 84 LYS A N 1
ATOM 649 C CA . LYS A 1 84 ? 5.131 13.177 -10.112 1.00 87.06 84 LYS A CA 1
ATOM 650 C C . LYS A 1 84 ? 5.845 11.821 -10.066 1.00 87.06 84 LYS A C 1
ATOM 652 O O . LYS A 1 84 ? 7.009 11.809 -9.671 1.00 87.06 84 LYS A O 1
ATOM 657 N N . SER A 1 85 ? 5.214 10.698 -10.433 1.00 88.06 85 SER A N 1
ATOM 658 C CA . SER A 1 85 ? 5.866 9.380 -10.351 1.00 88.06 85 SER A CA 1
ATOM 659 C C . SER A 1 85 ? 7.068 9.288 -11.283 1.00 88.06 85 SER A C 1
ATOM 661 O O . SER A 1 85 ? 8.098 8.787 -10.859 1.00 88.06 85 SER A O 1
ATOM 663 N N . PHE A 1 86 ? 6.999 9.877 -12.480 1.00 86.88 86 PHE A N 1
ATOM 664 C CA . PHE A 1 86 ? 8.119 9.918 -13.429 1.00 86.88 86 PHE A CA 1
ATOM 665 C C . PHE A 1 86 ? 9.348 10.670 -12.906 1.00 86.88 86 PHE A C 1
ATOM 667 O O . PHE A 1 86 ? 10.468 10.391 -13.326 1.00 86.88 86 PHE A O 1
ATOM 674 N N . ALA A 1 87 ? 9.145 11.624 -11.994 1.00 83.94 87 ALA A N 1
ATOM 675 C CA . ALA A 1 87 ? 10.237 12.343 -11.347 1.00 83.94 87 ALA A CA 1
ATOM 676 C C . ALA A 1 87 ? 10.836 11.556 -10.170 1.00 83.94 87 ALA A C 1
ATOM 678 O O . ALA A 1 87 ? 12.024 11.697 -9.897 1.00 83.94 87 ALA A O 1
ATOM 679 N N . ARG A 1 88 ? 10.026 10.742 -9.473 1.00 81.88 88 ARG A N 1
ATOM 680 C CA . ARG A 1 88 ? 10.477 9.899 -8.350 1.00 81.88 88 ARG A CA 1
ATOM 681 C C . ARG A 1 88 ? 11.159 8.623 -8.838 1.00 81.88 88 ARG A C 1
ATOM 683 O O . ARG A 1 88 ? 12.256 8.302 -8.404 1.00 81.88 88 ARG A O 1
ATOM 690 N N . VAL A 1 89 ? 10.514 7.936 -9.776 1.00 85.94 89 VAL A N 1
ATOM 691 C CA . VAL A 1 89 ? 10.954 6.672 -10.361 1.00 85.94 89 VAL A CA 1
ATOM 692 C C . VAL A 1 89 ? 11.188 6.901 -11.847 1.00 85.94 89 VAL A C 1
ATOM 694 O O . VAL A 1 89 ? 10.288 6.805 -12.681 1.00 85.94 89 VAL A O 1
ATOM 697 N N . ARG A 1 90 ? 12.416 7.283 -12.183 1.00 82.00 90 ARG A N 1
ATOM 698 C CA . ARG A 1 90 ? 12.769 7.638 -13.556 1.00 82.00 90 ARG A CA 1
ATOM 699 C C . ARG A 1 90 ? 12.574 6.439 -14.494 1.00 82.00 90 ARG A C 1
ATOM 701 O O . ARG A 1 90 ? 13.021 5.337 -14.185 1.00 82.00 90 ARG A O 1
ATOM 708 N N . ASP A 1 91 ? 11.951 6.685 -15.647 1.00 81.81 91 ASP A N 1
ATOM 709 C CA . ASP A 1 91 ? 11.803 5.720 -16.745 1.00 81.81 91 ASP A CA 1
ATOM 710 C C . ASP A 1 91 ? 11.067 4.415 -16.344 1.00 81.81 91 ASP A C 1
ATOM 712 O O . ASP A 1 91 ? 11.363 3.335 -16.851 1.00 81.81 91 ASP A O 1
ATOM 716 N N . HIS A 1 92 ? 10.085 4.491 -15.431 1.00 87.19 92 HIS A N 1
ATOM 717 C CA . HIS A 1 92 ? 9.373 3.305 -14.929 1.00 87.19 92 HIS A CA 1
ATOM 718 C C . HIS A 1 92 ? 8.447 2.613 -15.942 1.00 87.19 92 HIS A C 1
ATOM 720 O O . HIS A 1 92 ? 8.065 1.471 -15.722 1.00 87.19 92 HIS A O 1
ATOM 726 N N . GLY A 1 93 ? 8.044 3.277 -17.029 1.00 88.31 93 GLY A N 1
ATOM 727 C CA . GLY A 1 93 ? 7.256 2.679 -18.122 1.00 88.31 93 GLY A CA 1
ATOM 728 C C . GLY A 1 93 ? 5.827 2.217 -17.782 1.00 88.31 93 GLY A C 1
ATOM 729 O O . GLY A 1 93 ? 5.071 1.885 -18.690 1.00 88.31 93 GLY A O 1
ATOM 730 N N . GLU A 1 94 ? 5.439 2.197 -16.506 1.00 92.56 94 GLU A N 1
ATOM 731 C CA . GLU A 1 94 ? 4.114 1.737 -16.071 1.00 92.56 94 GLU A CA 1
ATOM 732 C C . GLU A 1 94 ? 2.944 2.577 -16.633 1.00 92.56 94 GLU A C 1
ATOM 734 O O . GLU A 1 94 ? 3.004 3.813 -16.635 1.00 92.56 94 GLU A O 1
ATOM 739 N N . PRO A 1 95 ? 1.839 1.928 -17.049 1.00 93.06 95 PRO A N 1
ATOM 740 C CA . PRO A 1 95 ? 0.656 2.600 -17.580 1.00 93.06 95 PRO A CA 1
ATOM 741 C C . PRO A 1 95 ? -0.094 3.384 -16.493 1.00 93.06 95 PRO A C 1
ATOM 743 O O . PRO A 1 95 ? -0.823 2.817 -15.678 1.00 93.06 95 PRO A O 1
ATOM 746 N N . ILE A 1 96 ? 0.036 4.714 -16.522 1.00 92.75 96 ILE A N 1
ATOM 747 C CA . ILE A 1 96 ? -0.571 5.620 -15.532 1.00 92.75 96 ILE A CA 1
ATOM 748 C C . ILE A 1 96 ? -2.083 5.421 -15.392 1.00 92.75 96 ILE A C 1
ATOM 750 O O . ILE A 1 96 ? -2.584 5.362 -14.273 1.00 92.75 96 ILE A O 1
ATOM 754 N N . GLU A 1 97 ? -2.810 5.260 -16.497 1.00 93.38 97 GLU A N 1
ATOM 755 C CA . GLU A 1 97 ? -4.267 5.076 -16.456 1.00 93.38 97 GLU A CA 1
ATOM 756 C C . GLU A 1 97 ? -4.675 3.796 -15.714 1.00 93.38 97 GLU A C 1
ATOM 758 O O . GLU A 1 97 ? -5.662 3.782 -14.979 1.00 93.38 97 GLU A O 1
ATOM 763 N N . HIS A 1 98 ? -3.882 2.727 -15.828 1.00 94.75 98 HIS A N 1
ATOM 764 C CA . HIS A 1 98 ? -4.140 1.491 -15.089 1.00 94.75 98 HIS A CA 1
ATOM 765 C C . HIS A 1 98 ? -3.802 1.641 -13.606 1.00 94.75 98 HIS A C 1
ATOM 767 O O . HIS A 1 98 ? -4.517 1.101 -12.764 1.00 94.75 98 HIS A O 1
ATOM 773 N N . LEU A 1 99 ? -2.744 2.391 -13.275 1.00 95.06 99 LEU A N 1
ATOM 774 C CA . LEU A 1 99 ? -2.422 2.697 -11.882 1.00 95.06 99 LEU A CA 1
ATOM 775 C C . LEU A 1 99 ? -3.557 3.501 -11.228 1.00 95.06 99 LEU A C 1
ATOM 777 O O . LEU A 1 99 ? -4.026 3.154 -10.145 1.00 95.06 99 LEU A O 1
ATOM 781 N N . LYS A 1 100 ? -4.044 4.535 -11.921 1.00 94.44 100 LYS A N 1
ATOM 782 C CA . LYS A 1 100 ? -5.118 5.421 -11.454 1.00 94.44 100 LYS A CA 1
ATOM 783 C C . LYS A 1 100 ? -6.439 4.705 -11.222 1.00 94.44 100 LYS A C 1
ATOM 785 O O . LYS A 1 100 ? -7.115 5.012 -10.246 1.00 94.44 100 LYS A O 1
ATOM 790 N N . LYS A 1 101 ? -6.794 3.749 -12.088 1.00 95.31 101 LYS A N 1
ATOM 791 C CA . LYS A 1 101 ? -8.092 3.052 -12.067 1.00 95.31 101 LYS A CA 1
ATOM 792 C C . LYS A 1 101 ? -8.500 2.568 -10.673 1.00 95.31 101 LYS A C 1
ATOM 794 O O . LYS A 1 101 ? -9.652 2.751 -10.291 1.00 95.31 101 LYS A O 1
ATOM 799 N N . HIS A 1 102 ? -7.561 1.981 -9.927 1.00 95.00 102 HIS A N 1
ATOM 800 C CA . HIS A 1 102 ? -7.799 1.483 -8.565 1.00 95.00 102 HIS A CA 1
ATOM 801 C C . HIS A 1 102 ? -6.961 2.174 -7.492 1.00 95.00 102 HIS A C 1
ATOM 803 O O . HIS A 1 102 ? -7.024 1.781 -6.333 1.00 95.00 102 HIS A O 1
ATOM 809 N N . GLY A 1 103 ? -6.176 3.192 -7.844 1.00 94.31 103 GLY A N 1
ATOM 810 C CA . GLY A 1 103 ? -5.320 3.853 -6.866 1.00 94.31 103 GLY A CA 1
ATOM 811 C C . GLY A 1 103 ? -4.027 3.093 -6.549 1.00 94.31 103 GLY A C 1
ATOM 812 O O . GLY A 1 103 ? -3.534 3.193 -5.430 1.00 94.31 103 GLY A O 1
ATOM 813 N N . ILE A 1 104 ? -3.479 2.320 -7.495 1.00 96.00 104 ILE A N 1
ATOM 814 C CA . ILE A 1 104 ? -2.216 1.590 -7.301 1.00 96.00 104 ILE A CA 1
ATOM 815 C C . ILE A 1 104 ? -1.083 2.602 -7.107 1.00 96.00 104 ILE A C 1
ATOM 817 O O . ILE A 1 104 ? -0.931 3.539 -7.894 1.00 96.00 104 ILE A O 1
ATOM 821 N N . LEU A 1 105 ? -0.291 2.397 -6.060 1.00 94.38 105 LEU A N 1
ATOM 822 C CA . LEU A 1 105 ? 0.878 3.191 -5.714 1.00 94.38 105 LEU A CA 1
ATOM 823 C C . LEU A 1 105 ? 2.130 2.620 -6.385 1.00 94.38 105 LEU A C 1
ATOM 825 O O . LEU A 1 105 ? 2.226 1.413 -6.615 1.00 94.38 105 LEU A O 1
ATOM 829 N N . ILE A 1 106 ? 3.087 3.492 -6.688 1.00 92.50 106 ILE A N 1
ATOM 830 C CA . ILE A 1 106 ? 4.374 3.149 -7.291 1.00 92.50 106 ILE A CA 1
ATOM 831 C C . ILE A 1 106 ? 5.520 3.788 -6.508 1.00 92.50 106 ILE A C 1
ATOM 833 O O . ILE A 1 106 ? 5.557 5.008 -6.304 1.00 92.50 106 ILE A O 1
ATOM 837 N N . ASP A 1 107 ? 6.479 2.941 -6.151 1.00 89.75 107 ASP A N 1
ATOM 838 C CA . ASP A 1 107 ? 7.747 3.317 -5.538 1.00 89.75 107 ASP A CA 1
ATOM 839 C C . ASP A 1 107 ? 8.904 2.553 -6.189 1.00 89.75 107 ASP A C 1
ATOM 841 O O . ASP A 1 107 ? 8.685 1.657 -7.010 1.00 89.75 107 ASP A O 1
ATOM 845 N N . GLY A 1 108 ? 10.125 2.920 -5.822 1.00 85.25 108 GLY A N 1
ATOM 846 C CA . GLY A 1 108 ? 11.342 2.216 -6.196 1.00 85.25 108 GLY A CA 1
ATOM 847 C C . GLY A 1 108 ? 12.434 3.140 -6.716 1.00 85.25 108 GLY A C 1
ATOM 848 O O . GLY A 1 108 ? 12.381 4.363 -6.578 1.00 85.25 108 GLY A O 1
ATOM 849 N N . GLU A 1 109 ? 13.437 2.540 -7.345 1.00 73.69 109 GLU A N 1
ATOM 850 C CA . GLU A 1 109 ? 14.600 3.234 -7.882 1.00 73.69 109 GLU A CA 1
ATOM 851 C C . GLU A 1 109 ? 14.566 3.215 -9.416 1.00 73.69 109 GLU A C 1
ATOM 853 O O . GLU A 1 109 ? 14.366 2.176 -10.056 1.00 73.69 109 GLU A O 1
ATOM 858 N N . GLY A 1 110 ? 14.776 4.394 -10.014 1.00 64.56 110 GLY A N 1
ATOM 859 C CA . GLY A 1 110 ? 14.949 4.542 -11.461 1.00 64.56 110 GLY A CA 1
ATOM 860 C C . GLY A 1 110 ? 16.123 3.712 -12.003 1.00 64.56 110 GLY A C 1
ATOM 861 O O . GLY A 1 110 ? 16.880 3.112 -11.245 1.00 64.56 110 GLY A O 1
ATOM 862 N N . VAL A 1 111 ? 16.315 3.692 -13.326 1.00 63.12 111 VAL A N 1
ATOM 863 C CA . VAL A 1 111 ? 17.430 2.959 -13.959 1.00 63.12 111 VAL A CA 1
ATOM 864 C C . VAL A 1 111 ? 18.782 3.352 -13.345 1.00 63.12 111 VAL A C 1
ATOM 866 O O . VAL A 1 111 ? 19.297 4.446 -13.582 1.00 63.12 111 VAL A O 1
ATOM 869 N N . VAL A 1 112 ? 19.390 2.430 -12.596 1.00 56.94 112 VAL A N 1
ATOM 870 C CA . VAL A 1 112 ? 20.755 2.579 -12.080 1.00 56.94 112 VAL A CA 1
ATOM 871 C C . VAL A 1 112 ? 21.722 1.931 -13.074 1.00 56.94 112 VAL A C 1
ATOM 873 O O . VAL A 1 112 ? 21.599 0.749 -13.394 1.00 56.94 112 VAL A O 1
ATOM 876 N N . ASN A 1 113 ? 22.688 2.705 -13.580 1.00 55.09 113 ASN A N 1
ATOM 877 C CA . ASN A 1 113 ? 23.811 2.236 -14.410 1.00 55.09 113 ASN A CA 1
ATOM 878 C C . ASN A 1 113 ? 23.435 1.428 -15.676 1.00 55.09 113 ASN A C 1
ATOM 880 O O . ASN A 1 113 ? 24.154 0.507 -16.055 1.00 55.09 113 ASN A O 1
ATOM 884 N N . GLY A 1 114 ? 22.321 1.761 -16.341 1.00 57.91 114 GLY A N 1
ATOM 885 C CA . GLY A 1 114 ? 21.888 1.080 -17.574 1.00 57.91 114 GLY A CA 1
ATOM 886 C C . GLY A 1 114 ? 21.228 -0.289 -17.358 1.00 57.91 114 GLY A C 1
ATOM 887 O O . GLY A 1 114 ? 21.083 -1.047 -18.315 1.00 57.91 114 GLY A O 1
ATOM 888 N N . GLY A 1 115 ? 20.847 -0.615 -16.117 1.00 63.28 115 GLY A N 1
ATOM 889 C CA . GLY A 1 115 ? 20.067 -1.806 -15.773 1.00 63.28 115 GLY A CA 1
ATOM 890 C C . GLY A 1 115 ? 18.550 -1.631 -15.933 1.00 63.28 115 GLY A C 1
ATOM 891 O O . GLY A 1 115 ? 18.062 -0.658 -16.499 1.00 63.28 115 GLY A O 1
ATOM 892 N N . THR A 1 116 ? 17.784 -2.585 -15.410 1.00 64.62 116 THR A N 1
ATOM 893 C CA . THR A 1 116 ? 16.314 -2.522 -15.353 1.00 64.62 116 THR A CA 1
ATOM 894 C C . THR A 1 116 ? 15.843 -1.669 -14.176 1.00 64.62 116 THR A C 1
ATOM 896 O O . THR A 1 116 ? 16.384 -1.804 -13.076 1.00 64.62 116 THR A O 1
ATOM 899 N N . THR A 1 117 ? 14.814 -0.842 -14.382 1.00 73.12 117 THR A N 1
ATOM 900 C CA . THR A 1 117 ? 14.123 -0.107 -13.309 1.00 73.12 117 THR A CA 1
ATOM 901 C C . THR A 1 117 ? 13.648 -1.079 -12.229 1.00 73.12 117 THR A C 1
ATOM 903 O O . THR A 1 117 ? 13.088 -2.129 -12.553 1.00 73.12 117 THR A O 1
ATOM 906 N N . ARG A 1 118 ? 13.877 -0.743 -10.956 1.00 86.25 118 ARG A N 1
ATOM 907 C CA . ARG A 1 118 ? 13.412 -1.539 -9.818 1.00 86.25 118 ARG A CA 1
ATOM 908 C C . ARG A 1 118 ? 12.209 -0.848 -9.220 1.00 86.25 118 ARG A C 1
ATOM 910 O O . ARG A 1 118 ? 12.355 0.224 -8.649 1.00 86.25 118 ARG A O 1
ATOM 917 N N . ILE A 1 119 ? 11.034 -1.441 -9.387 1.00 91.00 119 ILE A N 1
ATOM 918 C CA . ILE A 1 119 ? 9.786 -0.825 -8.941 1.00 91.00 119 ILE A CA 1
ATOM 919 C C . ILE A 1 119 ? 8.971 -1.755 -8.059 1.00 91.00 119 ILE A C 1
ATOM 921 O O . ILE A 1 119 ? 9.001 -2.985 -8.193 1.00 91.00 119 ILE A O 1
ATOM 925 N N . LEU A 1 120 ? 8.204 -1.122 -7.184 1.00 92.88 120 LEU A N 1
ATOM 926 C CA . LEU A 1 120 ? 7.273 -1.740 -6.269 1.00 92.88 120 LEU A CA 1
ATOM 927 C C . LEU A 1 120 ? 5.885 -1.143 -6.487 1.00 92.88 120 LEU A C 1
ATOM 929 O O . LEU A 1 120 ? 5.681 0.063 -6.330 1.00 92.88 120 LEU A O 1
ATOM 933 N N . LEU A 1 121 ? 4.935 -2.001 -6.848 1.00 95.56 121 LEU A N 1
ATOM 934 C CA . LEU A 1 121 ? 3.537 -1.627 -7.021 1.00 95.56 121 LEU A CA 1
ATOM 935 C C . LEU A 1 121 ? 2.722 -2.176 -5.861 1.00 95.56 121 LEU A C 1
ATOM 937 O O . LEU A 1 121 ? 2.823 -3.365 -5.556 1.00 95.56 121 LEU A O 1
ATOM 941 N N . GLN A 1 122 ? 1.921 -1.324 -5.228 1.00 96.50 122 GLN A N 1
ATOM 942 C CA . GLN A 1 122 ? 1.138 -1.682 -4.045 1.00 96.50 122 GLN A CA 1
ATOM 943 C C . GLN A 1 122 ? -0.269 -1.100 -4.131 1.00 96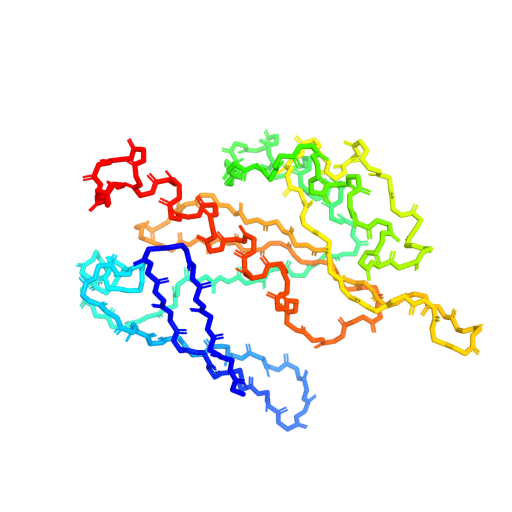.50 122 GLN A C 1
ATOM 945 O O . GLN A 1 122 ? -0.468 0.020 -4.599 1.00 96.50 122 GLN A O 1
ATOM 950 N N . ILE A 1 123 ? -1.255 -1.847 -3.649 1.00 95.94 123 ILE A N 1
ATOM 951 C CA . ILE A 1 123 ? -2.624 -1.369 -3.458 1.00 95.94 123 ILE A CA 1
ATOM 952 C C . ILE A 1 123 ? -3.205 -1.972 -2.184 1.00 95.94 123 ILE A C 1
ATOM 954 O O . ILE A 1 123 ? -2.964 -3.137 -1.869 1.00 95.94 123 ILE A O 1
ATOM 958 N N . PHE A 1 124 ? -3.988 -1.178 -1.460 1.00 95.06 124 PHE A N 1
ATOM 959 C CA . PHE A 1 124 ? -4.497 -1.529 -0.139 1.00 95.06 124 PHE A CA 1
ATOM 960 C C . PHE A 1 124 ? -6.020 -1.621 -0.152 1.00 95.06 124 PHE A C 1
ATOM 962 O O . PHE A 1 124 ? -6.712 -0.750 -0.688 1.00 95.06 124 PHE A O 1
ATOM 969 N N . SER A 1 125 ? -6.559 -2.687 0.434 1.00 95.81 125 SER A N 1
ATOM 970 C CA . SER A 1 125 ? -7.992 -2.808 0.675 1.00 95.81 125 SER A CA 1
ATOM 971 C C . SER A 1 125 ? -8.431 -1.851 1.781 1.00 95.81 125 SER A C 1
ATOM 973 O O . SER A 1 125 ? -7.646 -1.473 2.647 1.00 95.81 125 SER A O 1
ATOM 975 N N . LYS A 1 126 ? -9.726 -1.532 1.822 1.00 93.94 126 LYS A N 1
ATOM 976 C CA . LYS A 1 126 ? -10.354 -1.107 3.079 1.00 93.94 126 LYS A CA 1
ATOM 977 C C . LYS A 1 126 ? -10.254 -2.228 4.114 1.00 93.94 126 LYS A C 1
ATOM 979 O O . LYS A 1 126 ? -9.936 -3.369 3.769 1.00 93.94 126 LYS A O 1
ATOM 984 N N . THR A 1 127 ? -10.567 -1.925 5.365 1.00 93.12 127 THR A N 1
ATOM 985 C CA . THR A 1 127 ? -10.673 -2.950 6.402 1.00 93.12 127 THR A CA 1
ATOM 986 C C . THR A 1 127 ? -11.721 -4.008 6.029 1.00 93.12 127 THR A C 1
ATOM 988 O O . THR A 1 127 ? -12.782 -3.703 5.477 1.00 93.12 127 THR A O 1
ATOM 991 N N . VAL A 1 128 ? -11.380 -5.277 6.257 1.00 93.81 128 VAL A N 1
ATOM 992 C CA . VAL A 1 128 ? -12.164 -6.455 5.845 1.00 93.81 128 VAL A CA 1
ATOM 993 C C . VAL A 1 128 ? -12.592 -7.288 7.051 1.00 93.81 128 VAL A C 1
ATOM 995 O O . VAL A 1 128 ? -13.682 -7.856 7.043 1.00 93.81 128 VAL A O 1
ATOM 998 N N . ILE A 1 129 ? -11.753 -7.369 8.089 1.00 93.31 129 ILE A N 1
ATOM 999 C CA . ILE A 1 129 ? -12.011 -8.162 9.299 1.00 93.31 129 ILE A CA 1
ATOM 1000 C C . ILE A 1 129 ? -11.692 -7.293 10.517 1.00 93.31 129 ILE A C 1
ATOM 1002 O O . ILE A 1 129 ? -10.537 -7.200 10.927 1.00 93.31 129 ILE A O 1
ATOM 1006 N N . GLY A 1 130 ? -12.704 -6.625 11.078 1.00 93.06 130 GLY A N 1
ATOM 1007 C CA . GLY A 1 130 ? -12.468 -5.587 12.091 1.00 93.06 130 GLY A CA 1
ATOM 1008 C C . GLY A 1 130 ? -11.504 -4.528 11.535 1.00 93.06 130 GLY A C 1
ATOM 1009 O O . GLY A 1 130 ? -11.742 -4.073 10.416 1.00 93.06 130 GLY A O 1
ATOM 1010 N N . PRO A 1 131 ? -10.382 -4.218 12.211 1.00 94.19 131 PRO A N 1
ATOM 1011 C CA . PRO A 1 131 ? -9.399 -3.253 11.724 1.00 94.19 131 PRO A CA 1
ATOM 1012 C C . PRO A 1 131 ? -8.348 -3.857 10.765 1.00 94.19 131 PRO A C 1
ATOM 1014 O O . PRO A 1 131 ? -7.422 -3.157 10.357 1.00 94.19 131 PRO A O 1
ATOM 1017 N N . ILE A 1 132 ? -8.459 -5.143 10.394 1.00 95.19 132 ILE A N 1
ATOM 1018 C CA . ILE A 1 132 ? -7.500 -5.823 9.505 1.00 95.19 132 ILE A CA 1
ATOM 1019 C C . ILE A 1 132 ? -7.813 -5.521 8.039 1.00 95.19 132 ILE A C 1
ATOM 1021 O O . ILE A 1 132 ? -8.959 -5.667 7.600 1.00 95.19 132 ILE A O 1
ATOM 1025 N N . PHE A 1 133 ? -6.787 -5.186 7.258 1.00 95.06 133 PHE A N 1
ATOM 1026 C CA . PHE A 1 133 ? -6.869 -5.001 5.805 1.00 95.06 133 PHE A CA 1
ATOM 1027 C C . PHE A 1 133 ? -5.848 -5.865 5.047 1.00 95.06 133 PHE A C 1
ATOM 1029 O O . PHE A 1 133 ? -5.039 -6.578 5.635 1.00 95.06 133 PHE A O 1
ATOM 1036 N N . PHE A 1 134 ? -5.905 -5.841 3.719 1.00 96.62 134 PHE A N 1
ATOM 1037 C CA . PHE A 1 134 ? -5.003 -6.582 2.843 1.00 96.62 134 PHE A CA 1
ATOM 1038 C C . PHE A 1 134 ? -4.250 -5.633 1.922 1.00 96.62 134 PHE A C 1
ATOM 1040 O O . PHE A 1 134 ? -4.788 -4.631 1.452 1.00 96.62 134 PHE A O 1
ATOM 1047 N N . GLU A 1 135 ? -3.009 -5.990 1.635 1.00 96.19 135 GLU A N 1
ATOM 1048 C CA . GLU A 1 135 ? -2.186 -5.362 0.614 1.00 96.19 135 GLU A CA 1
ATOM 1049 C C . GLU A 1 135 ? -2.030 -6.339 -0.552 1.00 96.19 135 GLU A C 1
ATOM 1051 O O . GLU A 1 135 ? -1.846 -7.539 -0.349 1.00 96.19 135 GLU A O 1
ATOM 1056 N N . PHE A 1 136 ? -2.072 -5.834 -1.779 1.00 97.50 136 PHE A N 1
ATOM 1057 C CA . PHE A 1 136 ? -1.681 -6.585 -2.966 1.00 97.50 136 PHE A CA 1
ATOM 1058 C C . PHE A 1 136 ? -0.447 -5.926 -3.558 1.00 97.50 136 PHE A C 1
ATOM 1060 O O . PHE A 1 136 ? -0.447 -4.720 -3.812 1.00 97.50 136 PHE A O 1
ATOM 1067 N N . ILE A 1 137 ? 0.604 -6.719 -3.745 1.00 96.19 137 ILE A N 1
ATOM 1068 C CA . ILE A 1 137 ? 1.938 -6.214 -4.056 1.00 96.19 137 ILE A CA 1
ATOM 1069 C C . ILE A 1 137 ? 2.529 -6.933 -5.263 1.00 96.19 137 ILE A C 1
ATOM 1071 O O . ILE A 1 137 ? 2.502 -8.161 -5.349 1.00 96.19 137 ILE A O 1
ATOM 1075 N N . GLN A 1 138 ? 3.112 -6.166 -6.178 1.00 96.25 138 GLN A N 1
ATOM 1076 C CA . GLN A 1 138 ? 3.925 -6.689 -7.267 1.00 96.25 138 GLN A CA 1
ATOM 1077 C C . GLN A 1 138 ? 5.326 -6.090 -7.197 1.00 96.25 138 GLN A C 1
ATOM 1079 O O . GLN A 1 138 ? 5.514 -4.873 -7.236 1.00 96.25 138 GLN A O 1
ATOM 1084 N N . ARG A 1 139 ? 6.317 -6.978 -7.124 1.00 93.25 139 ARG A N 1
ATOM 1085 C CA . ARG A 1 139 ? 7.738 -6.632 -7.114 1.00 93.25 139 ARG A CA 1
ATOM 1086 C C . ARG A 1 139 ? 8.294 -6.790 -8.517 1.00 93.25 139 ARG A C 1
ATOM 1088 O O . ARG A 1 139 ? 8.287 -7.888 -9.063 1.00 93.25 139 ARG A O 1
ATOM 1095 N N . LYS A 1 140 ? 8.816 -5.711 -9.088 1.00 92.12 140 LYS A N 1
ATOM 1096 C CA . LYS A 1 140 ? 9.546 -5.726 -10.360 1.00 92.12 140 LYS A CA 1
ATOM 1097 C C . LYS A 1 140 ? 10.983 -5.293 -10.082 1.00 92.12 140 LYS A C 1
ATOM 1099 O O . LYS A 1 140 ? 11.382 -4.174 -10.375 1.00 92.12 140 LYS A O 1
ATOM 1104 N N . GLY A 1 141 ? 11.737 -6.181 -9.436 1.00 87.00 141 GLY A N 1
ATOM 1105 C CA . GLY A 1 141 ? 13.147 -5.969 -9.090 1.00 87.00 141 GLY A CA 1
ATOM 1106 C C . GLY A 1 141 ? 13.413 -5.218 -7.780 1.00 87.00 141 GLY A C 1
ATOM 1107 O O . GLY A 1 141 ? 14.572 -5.147 -7.378 1.00 87.00 141 GLY A O 1
ATOM 1108 N N . ASP A 1 142 ? 12.386 -4.689 -7.108 1.00 84.25 142 ASP A N 1
ATOM 1109 C CA . ASP A 1 142 ? 12.508 -4.084 -5.775 1.00 84.25 142 ASP A CA 1
ATOM 1110 C C . ASP A 1 142 ? 12.110 -5.082 -4.664 1.00 84.25 142 ASP A C 1
ATOM 1112 O O . ASP A 1 142 ? 10.959 -5.523 -4.568 1.00 84.25 142 ASP A O 1
ATOM 1116 N N . ASP A 1 143 ? 13.078 -5.437 -3.813 1.00 82.44 143 ASP A N 1
ATOM 1117 C CA . ASP A 1 143 ? 12.926 -6.344 -2.662 1.00 82.44 143 ASP A CA 1
ATOM 1118 C C . ASP A 1 143 ? 12.637 -5.628 -1.327 1.00 82.44 143 ASP A C 1
ATOM 1120 O O . ASP A 1 143 ? 12.493 -6.290 -0.287 1.00 82.44 143 ASP A O 1
ATOM 1124 N N . GLY A 1 144 ? 12.546 -4.295 -1.357 1.00 82.75 144 GLY A N 1
ATOM 1125 C CA . GLY A 1 144 ? 12.310 -3.402 -0.228 1.00 82.75 144 GLY A CA 1
ATOM 1126 C C . GLY A 1 144 ? 10.847 -3.321 0.213 1.00 82.75 144 GLY A C 1
ATOM 1127 O O . GLY A 1 144 ? 10.032 -4.202 -0.064 1.00 82.75 144 GLY A O 1
ATOM 1128 N N . PHE A 1 145 ? 10.503 -2.271 0.953 1.00 77.38 145 PHE A N 1
ATOM 1129 C CA . PHE A 1 145 ? 9.175 -2.114 1.568 1.00 77.38 145 PHE A CA 1
ATOM 1130 C C . PHE A 1 145 ? 8.331 -0.990 0.952 1.00 77.38 145 PHE A C 1
ATOM 1132 O O . PHE A 1 145 ? 7.141 -0.921 1.245 1.00 77.38 145 PHE A O 1
ATOM 1139 N N . GLY A 1 146 ? 8.923 -0.150 0.095 1.00 77.12 146 GLY A N 1
ATOM 1140 C CA . GLY A 1 146 ? 8.247 0.996 -0.516 1.00 77.12 146 GLY A CA 1
ATOM 1141 C C . GLY A 1 146 ? 7.951 2.101 0.491 1.00 77.12 146 GLY A C 1
ATOM 1142 O O . GLY A 1 146 ? 6.791 2.356 0.799 1.00 77.12 146 GLY A O 1
ATOM 1143 N N . GLU A 1 147 ? 8.983 2.745 1.041 1.00 77.19 147 GLU A N 1
ATOM 1144 C CA . GLU A 1 147 ? 8.818 3.817 2.037 1.00 77.19 147 GLU A CA 1
ATOM 1145 C C . GLU A 1 147 ? 7.918 4.960 1.537 1.00 77.19 147 GLU A C 1
ATOM 1147 O O . GLU A 1 147 ? 7.080 5.472 2.285 1.00 77.19 147 GLU A O 1
ATOM 1152 N N . GLY A 1 148 ? 8.043 5.337 0.262 1.00 79.38 148 GLY A N 1
ATOM 1153 C CA . GLY A 1 148 ? 7.215 6.359 -0.368 1.00 79.38 148 GLY A CA 1
ATOM 1154 C C . GLY A 1 148 ? 5.763 5.911 -0.531 1.00 79.38 148 GLY A C 1
ATOM 1155 O O . GLY A 1 148 ? 4.845 6.698 -0.281 1.00 79.38 148 GLY A O 1
ATOM 1156 N N . ASN A 1 149 ? 5.540 4.642 -0.880 1.00 82.69 149 ASN A N 1
ATOM 1157 C CA . ASN A 1 149 ? 4.196 4.058 -0.909 1.00 82.69 149 ASN A CA 1
ATOM 1158 C C . ASN A 1 149 ? 3.583 3.995 0.490 1.00 82.69 149 ASN A C 1
ATOM 1160 O O . ASN A 1 149 ? 2.408 4.316 0.655 1.00 82.69 149 ASN A O 1
ATOM 1164 N N . PHE A 1 150 ? 4.376 3.649 1.502 1.00 77.44 150 PHE A N 1
ATOM 1165 C CA . PHE A 1 150 ? 3.919 3.591 2.882 1.00 77.44 150 PHE A CA 1
ATOM 1166 C C . PHE A 1 150 ? 3.505 4.975 3.394 1.00 77.44 150 PHE A C 1
ATOM 1168 O O . PHE A 1 150 ? 2.462 5.107 4.031 1.00 77.44 150 PHE A O 1
ATOM 1175 N N . LYS A 1 151 ? 4.260 6.030 3.063 1.00 80.62 151 LYS A N 1
ATOM 1176 C CA . LYS A 1 151 ? 3.858 7.406 3.384 1.00 80.62 151 LYS A CA 1
ATOM 1177 C C . LYS A 1 151 ? 2.547 7.797 2.695 1.00 80.62 151 LYS A C 1
ATOM 1179 O O . LYS A 1 151 ? 1.665 8.357 3.337 1.00 80.62 151 LYS A O 1
ATOM 1184 N N . ALA A 1 152 ? 2.394 7.480 1.410 1.00 79.25 152 ALA A N 1
ATOM 1185 C CA . ALA A 1 152 ? 1.160 7.769 0.680 1.00 79.25 152 ALA A CA 1
ATOM 1186 C C . ALA A 1 152 ? -0.051 6.991 1.236 1.00 79.25 152 ALA A C 1
ATOM 1188 O O . ALA A 1 152 ? -1.146 7.546 1.327 1.00 79.25 152 ALA A O 1
ATOM 1189 N N . LEU A 1 153 ? 0.141 5.738 1.665 1.00 78.31 153 LEU A N 1
ATOM 1190 C CA . LEU A 1 153 ? -0.871 4.976 2.400 1.00 78.31 153 LEU A CA 1
ATOM 1191 C C . LEU A 1 153 ? -1.233 5.663 3.719 1.00 78.31 153 LEU A C 1
ATOM 1193 O O . LEU A 1 153 ? -2.415 5.807 4.022 1.00 78.31 153 LEU A O 1
ATOM 1197 N N . PHE A 1 154 ? -0.228 6.085 4.489 1.00 79.06 154 PHE A N 1
ATOM 1198 C CA . PHE A 1 154 ? -0.428 6.752 5.773 1.00 79.06 154 PHE A CA 1
ATOM 1199 C C . PHE A 1 154 ? -1.305 7.998 5.613 1.00 79.06 154 PHE A C 1
ATOM 1201 O O . PHE A 1 154 ? -2.300 8.143 6.317 1.00 79.06 154 PHE A O 1
ATOM 1208 N N . GLU A 1 155 ? -0.989 8.853 4.638 1.00 79.56 155 GLU A N 1
ATOM 1209 C CA . GLU A 1 155 ? -1.780 10.051 4.335 1.00 79.56 155 GLU A CA 1
ATOM 1210 C C . GLU A 1 155 ? -3.224 9.709 3.910 1.00 79.56 155 GLU A C 1
ATOM 1212 O O . GLU A 1 155 ? -4.154 10.409 4.304 1.00 79.56 155 GLU A O 1
ATOM 1217 N N . SER A 1 156 ? -3.434 8.616 3.163 1.00 75.69 156 SER A N 1
ATOM 1218 C CA . SER A 1 156 ? -4.775 8.151 2.755 1.00 75.69 156 SER A CA 1
ATOM 1219 C C . SER A 1 156 ? -5.608 7.632 3.938 1.00 75.69 156 SER A C 1
ATOM 1221 O O . SER A 1 156 ? -6.812 7.887 4.019 1.00 75.69 156 SER A O 1
ATOM 1223 N N . ILE A 1 157 ? -4.981 6.932 4.891 1.00 77.31 157 ILE A N 1
ATOM 1224 C CA . ILE A 1 157 ? -5.648 6.472 6.120 1.00 77.31 157 ILE A CA 1
ATOM 1225 C C . ILE A 1 157 ? -5.983 7.659 7.027 1.00 77.31 157 ILE A C 1
ATOM 1227 O O . ILE A 1 157 ? -7.094 7.726 7.548 1.00 77.31 157 ILE A O 1
ATOM 1231 N N . GLU A 1 158 ? -5.065 8.613 7.174 1.00 79.25 158 GLU A N 1
ATOM 1232 C CA . GLU A 1 158 ? -5.283 9.832 7.959 1.00 79.25 158 GLU A CA 1
ATOM 1233 C C . GLU A 1 158 ? -6.461 10.647 7.394 1.00 79.25 158 GLU A C 1
ATOM 1235 O O . GLU A 1 158 ? -7.347 11.075 8.135 1.00 79.25 158 GLU A O 1
ATOM 1240 N N . GLU A 1 159 ? -6.556 10.775 6.067 1.00 78.25 159 GLU A N 1
ATOM 1241 C CA . GLU A 1 159 ? -7.703 11.403 5.404 1.00 78.25 159 GLU A CA 1
ATOM 1242 C C . GLU A 1 159 ? -9.021 10.650 5.670 1.00 78.25 159 GLU A C 1
ATOM 1244 O O . GLU A 1 159 ? -10.059 11.274 5.915 1.00 78.25 159 GLU A O 1
ATOM 1249 N N . ASP A 1 160 ? -9.003 9.314 5.681 1.00 78.38 160 ASP A N 1
ATOM 1250 C CA . ASP A 1 160 ? -10.176 8.520 6.056 1.00 78.38 160 ASP A CA 1
ATOM 1251 C C . ASP A 1 160 ? -10.570 8.716 7.530 1.00 78.38 160 ASP A C 1
ATOM 1253 O O . ASP A 1 160 ? -11.759 8.868 7.819 1.00 78.38 160 ASP A O 1
ATOM 1257 N N . GLN A 1 161 ? -9.605 8.784 8.453 1.00 76.88 161 GLN A N 1
ATOM 1258 C CA . GLN A 1 161 ? -9.857 9.076 9.868 1.00 76.88 161 GLN A CA 1
ATOM 1259 C C . GLN A 1 161 ? -10.499 10.455 10.055 1.00 76.88 161 GLN A C 1
ATOM 1261 O O . GLN A 1 161 ? -11.462 10.579 10.819 1.00 76.88 161 GLN A O 1
ATOM 1266 N N . ILE A 1 162 ? -10.031 11.474 9.325 1.00 83.38 162 ILE A N 1
ATOM 1267 C CA . ILE A 1 162 ? -10.644 12.812 9.313 1.00 83.38 162 ILE A CA 1
ATOM 1268 C C . ILE A 1 162 ? -12.071 12.733 8.766 1.00 83.38 162 ILE A C 1
ATOM 1270 O O . ILE A 1 162 ? -13.007 13.244 9.381 1.00 83.38 162 ILE A O 1
ATOM 1274 N N . ARG A 1 163 ? -12.275 12.033 7.643 1.00 80.94 163 ARG A N 1
ATOM 1275 C CA . ARG A 1 163 ? -13.605 11.864 7.038 1.00 80.94 163 ARG A CA 1
ATOM 1276 C C . ARG A 1 163 ? -14.586 11.144 7.966 1.00 80.94 163 ARG A C 1
ATOM 1278 O O . ARG A 1 163 ? -15.774 11.462 7.953 1.00 80.94 163 ARG A O 1
ATOM 1285 N N . ARG A 1 164 ? -14.113 10.174 8.754 1.00 81.06 164 ARG A N 1
ATOM 1286 C CA . ARG A 1 164 ? -14.908 9.455 9.766 1.00 81.06 164 ARG A CA 1
ATOM 1287 C C . ARG A 1 164 ? -15.088 10.247 11.068 1.00 81.06 164 ARG A C 1
ATOM 1289 O O . ARG A 1 164 ? -15.863 9.816 11.917 1.00 81.06 164 ARG A O 1
ATOM 1296 N N . GLY A 1 165 ? -14.407 11.384 11.228 1.00 81.44 165 GLY A N 1
ATOM 1297 C CA . GLY A 1 165 ? -14.441 12.210 12.437 1.00 81.44 165 GLY A CA 1
ATOM 1298 C C . GLY A 1 165 ? -13.646 11.638 13.615 1.00 81.44 165 GLY A C 1
ATOM 1299 O O . GLY A 1 165 ? -13.823 12.094 14.742 1.00 81.44 165 GLY A O 1
ATOM 1300 N N . VAL A 1 166 ? -12.789 10.641 13.368 1.00 78.12 166 VAL A N 1
ATOM 1301 C CA . VAL A 1 166 ? -11.891 10.049 14.375 1.00 78.12 166 VAL A CA 1
ATOM 1302 C C . VAL A 1 166 ? -10.726 10.995 14.671 1.00 78.12 166 VAL A C 1
ATOM 1304 O O . VAL A 1 166 ? -10.309 11.126 15.821 1.00 78.12 166 VAL A O 1
ATOM 1307 N N . LEU A 1 167 ? -10.246 11.701 13.643 1.00 77.12 167 LEU A N 1
ATOM 1308 C CA . LEU A 1 167 ? -9.194 12.708 13.742 1.00 77.12 167 LEU A CA 1
ATOM 1309 C C . LEU A 1 167 ? -9.761 14.101 13.427 1.00 77.12 167 LEU A C 1
ATOM 1311 O O . LEU A 1 167 ? -10.548 14.260 12.496 1.00 77.12 167 LEU A O 1
ATOM 1315 N N . GLN A 1 168 ? -9.375 15.111 14.209 1.00 73.94 168 GLN A N 1
ATOM 1316 C CA . GLN A 1 168 ? -9.693 16.514 13.917 1.00 73.94 168 GLN A CA 1
ATOM 1317 C C . GLN A 1 168 ? -8.545 17.128 13.111 1.00 73.94 168 GLN A C 1
ATOM 1319 O O . GLN A 1 168 ? -7.387 16.952 13.492 1.00 73.94 168 GLN A O 1
ATOM 1324 N N . ALA A 1 169 ? -8.889 17.798 12.008 1.00 62.81 169 ALA A N 1
ATOM 1325 C CA . ALA A 1 169 ? -7.952 18.502 11.133 1.00 62.81 169 ALA A CA 1
ATOM 1326 C C . ALA A 1 169 ? -7.472 19.831 11.731 1.00 62.81 169 ALA A C 1
ATOM 1328 O O . ALA A 1 169 ? -8.273 20.474 12.452 1.00 62.81 169 ALA A O 1
#

pLDDT: mean 86.22, std 10.57, range [54.56, 98.25]

Secondary structure (DSSP, 8-state):
-EEEE-SS-EEEEEEEE-TTS--EEEEEEESSTTSHHHHHHHHHTS----EEEEE-S-HHHHHHHHHHTTPPBPPPPPHHHHHTHHHHSTT----HHHHHHHT-EEEEE---TTS--EEEEEEEBPPSBTTBEEEEEEEEB--S--HHHHHHHHHHHHHHHHHTTSS--

Sequence (169 aa):
FFNIEGKLTGLHSRALTSPCGKIRIPINESADDKSQIEEYLKEYRGEGIQHIAVGTDDIYTSADAIAARGLKFMPGPPDLYYLKSFARVRDHGEPIEHLKKHGILIDGEGVVNGGTTRILLQIFSKTVIGPIFFEFIQRKGDDGFGEGNFKALFESIEEDQIRRGVLQA

Radius of gyration: 16.06 Å; chains: 1; bounding box: 40×35×40 Å